Protein AF-A0A7C6U1F8-F1 (afdb_monomer)

Structure (mmCIF, N/CA/C/O backbone):
data_AF-A0A7C6U1F8-F1
#
_entry.id   AF-A0A7C6U1F8-F1
#
loop_
_atom_site.group_PDB
_atom_site.id
_atom_site.type_symbol
_atom_site.label_atom_id
_atom_site.label_alt_id
_atom_site.label_comp_id
_atom_site.label_asym_id
_atom_site.label_entity_id
_atom_site.label_seq_id
_atom_site.pdbx_PDB_ins_code
_atom_site.Cartn_x
_atom_site.Cartn_y
_atom_site.Cartn_z
_atom_site.occupancy
_atom_site.B_iso_or_equiv
_atom_site.auth_seq_id
_atom_site.auth_comp_id
_atom_site.auth_asym_id
_atom_site.auth_atom_id
_atom_site.pdbx_PDB_model_num
ATOM 1 N N . MET A 1 1 ? -2.950 -15.965 -16.389 1.00 82.56 1 MET A N 1
ATOM 2 C CA . MET A 1 1 ? -3.300 -14.706 -15.705 1.00 82.56 1 MET A CA 1
ATOM 3 C C . MET A 1 1 ? -2.022 -13.905 -15.512 1.00 82.56 1 MET A C 1
ATOM 5 O O . MET A 1 1 ? -1.051 -14.488 -15.038 1.00 82.56 1 MET A O 1
ATOM 9 N N . THR A 1 2 ? -1.992 -12.644 -15.944 1.00 93.44 2 THR A N 1
ATOM 10 C CA . THR A 1 2 ? -0.865 -11.715 -15.717 1.00 93.44 2 THR A CA 1
ATOM 11 C C . THR A 1 2 ? -0.881 -11.168 -14.281 1.00 93.44 2 THR A C 1
ATOM 13 O O . THR A 1 2 ? -1.869 -11.358 -13.563 1.00 93.44 2 THR A O 1
ATOM 16 N N . TRP A 1 3 ? 0.188 -10.500 -13.826 1.00 93.62 3 TRP A N 1
ATOM 17 C CA . TRP A 1 3 ? 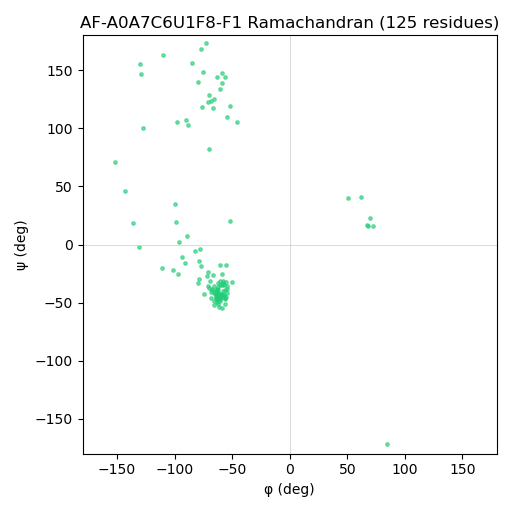0.184 -9.874 -12.495 1.00 93.62 3 TRP A CA 1
ATOM 18 C C . TRP A 1 3 ? -0.754 -8.670 -12.436 1.00 93.62 3 TRP A C 1
ATOM 20 O O . TRP A 1 3 ? -1.334 -8.416 -11.379 1.00 93.62 3 TRP A O 1
ATOM 30 N N . GLU A 1 4 ? -0.933 -7.952 -13.546 1.00 94.31 4 GLU A N 1
ATOM 31 C CA . GLU A 1 4 ? -1.958 -6.914 -13.669 1.00 94.31 4 GLU A CA 1
ATOM 32 C C . GLU A 1 4 ? -3.354 -7.497 -13.431 1.00 94.31 4 GLU A C 1
ATOM 34 O O . GLU A 1 4 ? -4.062 -7.067 -12.521 1.00 94.31 4 GLU A O 1
ATOM 39 N N . GLN A 1 5 ? -3.720 -8.543 -14.180 1.00 95.25 5 GLN A N 1
ATOM 40 C CA . GLN A 1 5 ? -5.013 -9.216 -14.030 1.00 95.25 5 GLN A CA 1
ATOM 41 C C . GLN A 1 5 ? -5.212 -9.745 -12.606 1.00 95.25 5 GLN A C 1
ATOM 43 O O . GLN A 1 5 ? -6.300 -9.623 -12.047 1.00 95.25 5 GLN A O 1
ATOM 48 N N . TYR A 1 6 ? -4.158 -10.291 -11.995 1.00 95.94 6 TYR A N 1
ATOM 49 C CA . TYR A 1 6 ? -4.212 -10.751 -10.611 1.00 95.94 6 TYR A CA 1
ATOM 50 C C . TYR A 1 6 ? -4.383 -9.592 -9.616 1.00 95.94 6 TYR A C 1
ATOM 52 O O . TYR A 1 6 ? -5.143 -9.714 -8.661 1.00 95.94 6 TYR A O 1
ATOM 60 N N . THR A 1 7 ? -3.742 -8.443 -9.851 1.00 96.25 7 THR A N 1
ATOM 61 C CA . THR A 1 7 ? -3.912 -7.230 -9.034 1.00 96.25 7 THR A CA 1
ATOM 62 C C . THR A 1 7 ? -5.355 -6.734 -9.087 1.00 96.25 7 THR A C 1
ATOM 64 O O . THR A 1 7 ? -5.941 -6.459 -8.041 1.00 96.25 7 THR A O 1
ATOM 67 N N . VAL A 1 8 ? -5.943 -6.668 -10.286 1.00 96.56 8 VAL A N 1
ATOM 68 C CA . VAL A 1 8 ? -7.354 -6.297 -10.472 1.00 96.56 8 VAL A CA 1
ATOM 69 C C . VAL A 1 8 ? -8.268 -7.291 -9.757 1.00 96.56 8 VAL A C 1
ATOM 71 O O . VAL A 1 8 ? -9.145 -6.878 -9.006 1.00 96.56 8 VAL A O 1
ATOM 74 N N . PHE A 1 9 ? -8.020 -8.595 -9.908 1.00 97.44 9 PHE A N 1
ATOM 75 C CA . PHE A 1 9 ? -8.774 -9.635 -9.207 1.00 97.44 9 PHE A CA 1
ATOM 76 C C . PHE A 1 9 ? -8.730 -9.471 -7.679 1.00 97.44 9 PHE A C 1
ATOM 78 O O . PHE A 1 9 ? -9.764 -9.594 -7.023 1.00 97.44 9 PHE A O 1
ATOM 85 N N . LEU A 1 10 ? -7.560 -9.168 -7.105 1.00 96.69 10 LEU A N 1
ATOM 86 C CA . LEU A 1 10 ? -7.420 -8.938 -5.665 1.00 96.69 10 LEU A CA 1
ATOM 87 C C . LEU A 1 10 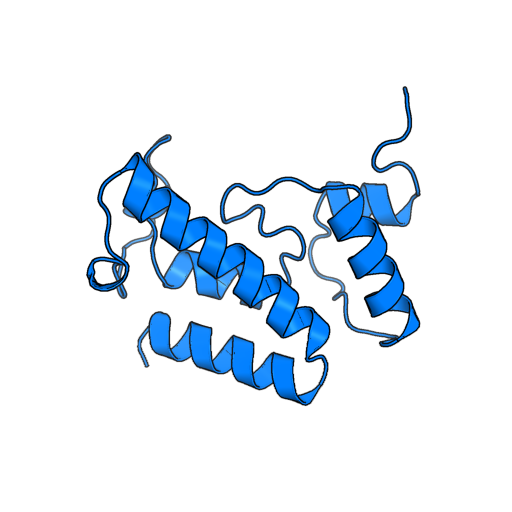? -8.219 -7.710 -5.206 1.00 96.69 10 LEU A C 1
ATOM 89 O O . LEU A 1 10 ? -8.919 -7.792 -4.200 1.00 96.69 10 LEU A O 1
ATOM 93 N N . LEU A 1 11 ? -8.147 -6.597 -5.943 1.00 97.31 11 LEU A N 1
ATOM 94 C CA . LEU A 1 11 ? -8.900 -5.380 -5.619 1.00 97.31 11 LEU A CA 1
ATOM 95 C C . LEU A 1 11 ? -10.411 -5.623 -5.687 1.00 97.31 11 LEU A C 1
ATOM 97 O O . LEU A 1 11 ? -11.111 -5.334 -4.721 1.00 97.31 11 LEU A O 1
ATOM 101 N N . GLU A 1 12 ? -10.909 -6.227 -6.766 1.00 97.44 12 GLU A N 1
ATOM 102 C CA . GLU A 1 12 ? -12.335 -6.550 -6.908 1.00 97.44 12 GLU A CA 1
ATOM 103 C C . GLU A 1 12 ? -12.810 -7.536 -5.829 1.00 97.44 12 GLU A C 1
ATOM 105 O O . GLU A 1 12 ? -13.897 -7.380 -5.277 1.00 97.44 12 GLU A O 1
ATOM 110 N N . SER A 1 13 ? -11.971 -8.504 -5.445 1.00 95.81 13 SER A N 1
ATOM 111 C CA . SER A 1 13 ? -12.283 -9.414 -4.336 1.00 95.81 13 SER A CA 1
ATOM 112 C C . SER A 1 13 ? -12.414 -8.666 -3.007 1.00 95.81 13 SER A C 1
ATOM 114 O O . SER A 1 13 ? -13.372 -8.899 -2.272 1.00 95.81 13 SER A O 1
ATOM 116 N N . ILE A 1 14 ? -11.498 -7.734 -2.710 1.00 94.56 14 ILE A N 1
ATOM 117 C CA . ILE A 1 14 ? -11.565 -6.883 -1.508 1.00 94.56 14 ILE A CA 1
ATOM 118 C C . ILE A 1 14 ? -12.806 -5.996 -1.542 1.00 94.56 14 ILE A C 1
ATOM 120 O O . ILE A 1 14 ? -13.487 -5.851 -0.527 1.00 94.56 14 ILE A O 1
ATOM 124 N N . ARG A 1 15 ? -13.139 -5.439 -2.708 1.00 96.06 15 ARG A N 1
ATOM 125 C CA . ARG A 1 15 ? -14.289 -4.552 -2.893 1.00 96.06 15 ARG A CA 1
ATOM 126 C C . ARG A 1 15 ? -15.603 -5.172 -2.428 1.00 96.06 15 ARG A C 1
ATOM 128 O O . ARG A 1 15 ? -16.444 -4.455 -1.894 1.00 96.06 15 ARG A O 1
ATOM 135 N N . ILE A 1 16 ? -15.771 -6.483 -2.619 1.00 94.62 16 ILE A N 1
ATOM 136 C CA . ILE A 1 16 ? -16.994 -7.213 -2.256 1.00 94.62 16 ILE A CA 1
ATOM 137 C C . ILE A 1 16 ? -17.244 -7.184 -0.742 1.00 94.62 16 ILE A C 1
ATOM 139 O O . ILE A 1 16 ? -18.394 -7.065 -0.325 1.00 94.62 16 ILE A O 1
ATOM 143 N N . TYR A 1 17 ? -16.196 -7.279 0.084 1.00 91.00 17 TYR A N 1
ATOM 144 C CA . TYR A 1 17 ? -16.345 -7.379 1.542 1.00 91.00 17 TYR A CA 1
ATOM 145 C C . TYR A 1 17 ? -15.873 -6.144 2.321 1.00 91.00 17 TYR A C 1
ATOM 147 O O . TYR A 1 17 ? -16.281 -5.968 3.466 1.00 91.00 17 TYR A O 1
ATOM 155 N N . ALA A 1 18 ? -15.022 -5.299 1.735 1.00 93.69 18 ALA A N 1
ATOM 156 C CA . ALA A 1 18 ? -14.450 -4.110 2.366 1.00 93.69 18 ALA A CA 1
ATOM 157 C C . ALA A 1 18 ? -14.118 -3.015 1.324 1.00 93.69 18 ALA A C 1
ATOM 159 O O . ALA A 1 18 ? -12.942 -2.741 1.055 1.00 93.69 18 ALA A O 1
ATOM 160 N N . PRO A 1 19 ? -15.126 -2.351 0.729 1.00 95.44 19 PRO A N 1
ATOM 161 C CA . PRO A 1 19 ? -14.918 -1.357 -0.327 1.00 95.44 19 PRO A CA 1
ATOM 162 C C . PRO A 1 19 ? -14.011 -0.186 0.083 1.00 95.44 19 PRO A C 1
ATOM 164 O O . PRO A 1 19 ? -13.250 0.317 -0.736 1.00 95.44 19 PRO A O 1
ATOM 167 N N . GLU A 1 20 ? -14.016 0.248 1.343 1.00 94.81 20 GLU A N 1
ATOM 168 C CA . GLU A 1 20 ? -13.155 1.348 1.800 1.00 94.81 20 GLU A CA 1
ATOM 169 C C . GLU A 1 20 ? -11.673 0.951 1.890 1.00 94.81 20 GLU A C 1
ATOM 171 O O . GLU A 1 20 ? -10.795 1.816 1.756 1.00 94.81 20 GLU A O 1
ATOM 176 N N . LEU A 1 21 ? -11.400 -0.344 2.106 1.00 94.50 21 LEU A N 1
ATOM 177 C CA . LEU A 1 21 ? -10.053 -0.913 2.072 1.00 94.50 21 LEU A CA 1
ATOM 178 C C . LEU A 1 21 ? -9.558 -1.042 0.631 1.00 94.50 21 LEU A C 1
ATOM 180 O O . LEU A 1 21 ? -8.419 -0.677 0.347 1.00 94.50 21 LEU A O 1
ATOM 184 N N . GLU A 1 22 ? -10.414 -1.490 -0.289 1.00 96.00 22 GLU A N 1
ATOM 185 C CA . GLU A 1 22 ? -10.090 -1.480 -1.719 1.00 96.00 22 GLU A CA 1
ATOM 186 C C . GLU A 1 22 ? -9.736 -0.060 -2.175 1.00 96.00 22 GLU A C 1
ATOM 188 O O . GLU A 1 22 ? -8.640 0.161 -2.688 1.00 96.00 22 GLU A O 1
ATOM 193 N N . GLN A 1 23 ? -10.583 0.928 -1.866 1.00 96.81 23 GLN A N 1
ATOM 194 C CA . GLN A 1 23 ? -10.343 2.329 -2.224 1.00 96.81 23 GLN A CA 1
ATOM 195 C C . GLN A 1 23 ? -9.037 2.876 -1.639 1.00 96.81 23 GLN A C 1
ATOM 197 O O . GLN A 1 23 ? -8.375 3.720 -2.248 1.00 96.81 23 GLN A O 1
ATOM 202 N N . HIS A 1 24 ? -8.665 2.429 -0.436 1.00 95.81 24 HIS A N 1
ATOM 203 C CA . HIS A 1 24 ? -7.387 2.774 0.185 1.00 95.81 24 HIS A CA 1
ATOM 204 C C . HIS A 1 24 ? -6.205 2.264 -0.640 1.00 95.81 24 HIS A C 1
ATOM 206 O O . HIS A 1 24 ? -5.312 3.040 -0.993 1.00 95.81 24 HIS A O 1
ATOM 212 N N . TYR A 1 25 ? -6.226 0.980 -0.997 1.00 96.50 25 TYR A N 1
ATOM 213 C CA . TYR A 1 25 ? -5.193 0.379 -1.831 1.00 96.50 25 TYR A CA 1
ATOM 214 C C . TYR A 1 25 ? -5.144 1.003 -3.220 1.00 96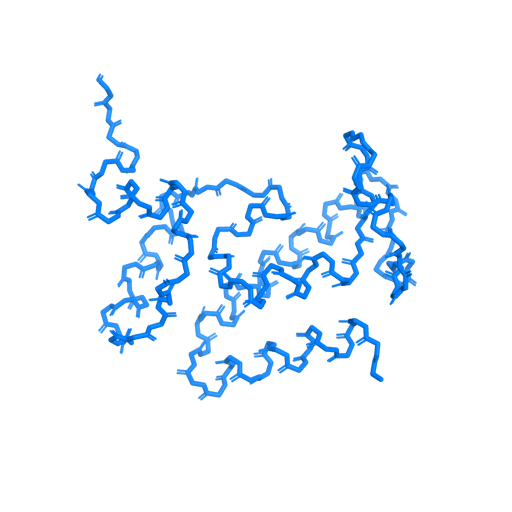.50 25 TYR A C 1
ATOM 216 O O . TYR A 1 25 ? -4.072 1.431 -3.648 1.00 96.50 25 TYR A O 1
ATOM 224 N N . TYR A 1 26 ? -6.290 1.149 -3.880 1.00 97.44 26 TYR A N 1
ATOM 225 C CA . TYR A 1 26 ? -6.394 1.798 -5.180 1.00 97.44 26 TYR A CA 1
ATOM 226 C C . TYR A 1 26 ? -5.823 3.224 -5.162 1.00 97.44 26 TYR A C 1
ATOM 228 O O . TYR A 1 26 ? -5.013 3.582 -6.019 1.00 97.44 26 TYR A O 1
ATOM 236 N N . GLY A 1 27 ? -6.160 4.028 -4.148 1.00 97.31 27 GLY A N 1
ATOM 237 C CA . GLY A 1 27 ? -5.645 5.392 -4.003 1.00 97.31 27 GLY A CA 1
ATOM 238 C C . GLY A 1 27 ? -4.118 5.457 -3.876 1.00 97.31 27 GLY A C 1
ATOM 239 O O . GLY A 1 27 ? -3.470 6.283 -4.533 1.00 97.31 27 GLY A O 1
ATOM 240 N N . LYS A 1 28 ? -3.518 4.557 -3.085 1.00 96.56 28 LYS A N 1
ATOM 241 C CA . LYS A 1 28 ? -2.054 4.459 -2.961 1.00 96.56 28 LYS A CA 1
ATOM 242 C C . LYS A 1 28 ? -1.404 3.945 -4.248 1.00 96.56 28 LYS A C 1
ATOM 244 O O . LYS A 1 28 ? -0.400 4.510 -4.673 1.00 96.56 28 LYS A O 1
ATOM 249 N N . ILE A 1 29 ? -1.994 2.957 -4.920 1.00 96.69 29 ILE A N 1
ATOM 250 C CA . ILE A 1 29 ? -1.498 2.431 -6.204 1.00 96.69 29 ILE A CA 1
ATOM 251 C C . ILE A 1 29 ? -1.511 3.518 -7.283 1.00 96.69 29 ILE A C 1
ATOM 253 O O . ILE A 1 29 ? -0.505 3.720 -7.961 1.00 96.69 29 ILE A O 1
ATOM 257 N N . LYS A 1 30 ? -2.600 4.287 -7.394 1.00 96.81 30 LYS A N 1
ATOM 258 C CA . LYS A 1 30 ? -2.697 5.419 -8.325 1.00 96.81 30 LYS A CA 1
ATOM 259 C C . LYS A 1 30 ? -1.630 6.478 -8.046 1.00 96.81 30 LYS A C 1
ATOM 261 O O . LYS A 1 30 ? -0.998 6.980 -8.972 1.00 96.81 30 LYS A O 1
ATOM 266 N N . THR A 1 31 ? -1.404 6.797 -6.772 1.00 96.06 31 THR A N 1
ATOM 267 C CA . THR A 1 31 ? -0.355 7.742 -6.355 1.00 96.06 31 THR A CA 1
ATOM 268 C C . THR A 1 31 ? 1.038 7.223 -6.715 1.00 96.06 31 THR A C 1
ATOM 270 O O . THR A 1 31 ? 1.858 7.974 -7.238 1.00 96.06 31 THR A O 1
ATOM 273 N N . PHE A 1 32 ? 1.292 5.932 -6.496 1.00 94.19 32 PHE A N 1
ATOM 274 C CA . PHE A 1 32 ? 2.539 5.268 -6.871 1.00 94.19 32 PHE A CA 1
ATOM 275 C C . PHE A 1 32 ? 2.785 5.324 -8.382 1.00 94.19 32 PHE A C 1
ATOM 277 O O . PHE A 1 32 ? 3.876 5.695 -8.810 1.00 94.19 32 PHE A O 1
ATOM 284 N N . MET A 1 33 ? 1.770 5.008 -9.190 1.00 94.12 33 MET A N 1
ATOM 285 C CA . MET A 1 33 ? 1.854 5.080 -10.651 1.00 94.12 33 MET A CA 1
ATOM 286 C C . MET A 1 33 ? 2.153 6.494 -11.138 1.00 94.12 33 MET A C 1
ATOM 288 O O . MET A 1 33 ? 3.101 6.694 -11.894 1.00 94.12 33 MET A O 1
ATOM 292 N N . LYS A 1 34 ? 1.405 7.478 -10.630 1.00 94.88 34 LYS A N 1
ATOM 293 C CA . LYS A 1 34 ? 1.604 8.889 -10.959 1.00 94.88 34 LYS A CA 1
ATOM 294 C C . LYS A 1 34 ? 3.023 9.360 -10.628 1.00 94.88 34 LYS A C 1
ATOM 296 O O . LYS A 1 34 ? 3.650 10.032 -11.437 1.00 94.88 34 LYS A O 1
ATOM 301 N N . TRP A 1 35 ? 3.554 8.983 -9.465 1.00 93.88 35 TRP A N 1
ATOM 302 C CA . TRP A 1 35 ? 4.917 9.351 -9.079 1.00 93.88 35 TRP A CA 1
ATOM 303 C C . TRP A 1 35 ? 5.966 8.789 -10.049 1.00 93.88 35 TRP A C 1
ATOM 305 O O . TRP A 1 35 ? 6.891 9.505 -10.427 1.00 93.88 35 TRP A O 1
ATOM 315 N N . TRP A 1 36 ? 5.826 7.533 -10.483 1.00 91.31 36 TRP A N 1
ATOM 316 C CA . TRP A 1 36 ? 6.756 6.910 -11.435 1.00 91.31 36 TRP A CA 1
ATOM 317 C C . TRP A 1 36 ? 6.691 7.533 -12.825 1.00 91.31 36 TRP A C 1
ATOM 319 O O . TRP A 1 36 ? 7.732 7.747 -13.453 1.00 91.31 36 TRP A O 1
ATOM 329 N N . GLU A 1 37 ? 5.491 7.873 -13.279 1.00 92.62 37 GLU A N 1
ATOM 330 C CA . GLU A 1 37 ? 5.292 8.611 -14.519 1.00 92.62 37 GLU A CA 1
ATOM 331 C C . GLU A 1 37 ? 5.958 9.994 -14.443 1.00 92.62 37 GLU A C 1
ATOM 333 O O . GLU A 1 37 ? 6.822 10.307 -15.258 1.00 92.62 37 GLU A O 1
ATOM 338 N N . GLU A 1 38 ? 5.652 10.787 -13.414 1.00 93.31 38 GLU A N 1
ATOM 339 C CA . GLU A 1 38 ? 6.135 12.169 -13.289 1.00 93.31 38 GLU A CA 1
ATOM 340 C C . GLU A 1 38 ? 7.634 12.277 -12.978 1.00 93.31 38 GLU A C 1
ATOM 342 O O . GLU A 1 38 ? 8.289 13.224 -13.412 1.00 93.31 38 GLU A O 1
ATOM 347 N N . LYS A 1 39 ? 8.192 11.355 -12.184 1.00 91.38 39 LYS A N 1
ATOM 348 C CA . LYS A 1 39 ? 9.586 11.445 -11.711 1.00 91.38 39 LYS A CA 1
ATOM 349 C C . LYS A 1 39 ? 10.574 10.640 -12.535 1.00 91.38 39 LYS A C 1
ATOM 351 O O . LYS A 1 39 ? 11.762 10.955 -12.515 1.00 91.38 39 LYS A O 1
ATOM 356 N N . LYS A 1 40 ? 10.117 9.582 -13.204 1.00 88.00 40 LYS A N 1
ATOM 357 C CA . LYS A 1 40 ? 10.988 8.629 -13.906 1.00 88.00 40 LYS A CA 1
ATOM 358 C C . LYS A 1 40 ? 10.533 8.354 -15.342 1.00 88.00 40 LYS A C 1
ATOM 360 O O . LYS A 1 40 ? 11.215 7.610 -16.038 1.00 88.00 40 LYS A O 1
ATOM 365 N N . GLY A 1 41 ? 9.417 8.937 -15.796 1.00 88.38 41 GLY A N 1
ATOM 366 C CA . GLY A 1 41 ? 8.898 8.748 -17.153 1.00 88.38 41 GLY A CA 1
ATOM 367 C C . GLY A 1 41 ? 8.404 7.326 -17.433 1.00 88.38 41 GLY A C 1
ATOM 368 O O . GLY A 1 41 ? 8.274 6.936 -18.594 1.00 88.38 41 GLY A O 1
ATOM 369 N N . VAL A 1 42 ? 8.163 6.520 -16.393 1.00 88.19 42 VAL A N 1
ATOM 370 C CA . VAL A 1 42 ? 7.746 5.122 -16.554 1.00 88.19 42 VAL A CA 1
ATOM 371 C C . VAL A 1 42 ? 6.226 5.057 -16.601 1.00 88.19 42 VAL A C 1
ATOM 373 O O . VAL A 1 42 ? 5.554 5.215 -15.586 1.00 88.19 42 VAL A O 1
ATOM 376 N N . LEU A 1 43 ? 5.686 4.803 -17.791 1.00 88.44 43 LEU A N 1
ATOM 377 C CA . LEU A 1 43 ? 4.250 4.636 -18.005 1.00 88.44 43 LEU A CA 1
ATOM 378 C C . LEU A 1 43 ? 3.766 3.274 -17.493 1.00 88.44 43 LEU A C 1
ATOM 380 O O . LEU A 1 43 ? 4.479 2.280 -17.608 1.00 88.44 43 LEU A O 1
ATOM 384 N N . VAL A 1 44 ? 2.515 3.210 -17.028 1.00 86.50 44 VAL A N 1
ATOM 385 C CA . VAL A 1 44 ? 1.886 1.975 -16.512 1.00 86.50 44 VAL A CA 1
ATOM 386 C C . VAL A 1 44 ? 1.951 0.822 -17.519 1.00 86.50 44 VAL A C 1
ATOM 388 O O . VAL A 1 44 ? 2.254 -0.304 -17.144 1.00 86.50 44 VAL A O 1
ATOM 391 N N . LYS A 1 45 ? 1.778 1.104 -18.817 1.00 86.88 45 LYS A N 1
ATOM 392 C CA . LYS A 1 45 ? 1.893 0.103 -19.897 1.00 86.88 45 LYS A CA 1
ATOM 393 C C . LYS A 1 45 ? 3.277 -0.557 -20.004 1.00 86.88 45 LYS A C 1
ATOM 395 O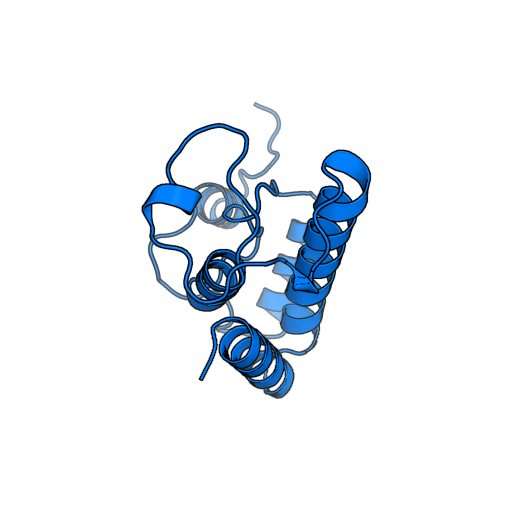 O . LYS A 1 45 ? 3.415 -1.582 -20.656 1.00 86.88 45 LYS A O 1
ATOM 400 N N . ASN A 1 46 ? 4.298 0.056 -19.404 1.00 84.88 46 ASN A N 1
ATOM 401 C CA . ASN A 1 46 ? 5.667 -0.451 -19.384 1.00 84.88 46 ASN A CA 1
ATOM 402 C C . ASN A 1 46 ? 5.968 -1.236 -18.093 1.00 84.88 46 ASN A C 1
ATOM 404 O O . ASN A 1 46 ? 7.107 -1.656 -17.891 1.00 84.88 46 ASN A O 1
ATOM 408 N N . TYR A 1 47 ? 4.991 -1.408 -17.196 1.00 85.38 47 TYR A N 1
ATOM 409 C CA . TYR A 1 47 ? 5.181 -2.167 -15.963 1.00 85.38 47 TYR A CA 1
ATOM 410 C C . TYR A 1 47 ? 5.295 -3.645 -16.311 1.00 85.38 47 TYR A C 1
ATOM 412 O O . TYR A 1 47 ? 4.412 -4.233 -16.928 1.00 85.38 47 TYR A O 1
ATOM 420 N N . ASN A 1 48 ? 6.404 -4.258 -15.915 1.00 81.25 48 ASN A N 1
ATOM 421 C CA . ASN A 1 48 ? 6.714 -5.614 -16.336 1.00 81.25 48 ASN A CA 1
ATOM 422 C C . ASN A 1 48 ? 5.869 -6.655 -15.565 1.00 81.25 48 ASN A C 1
ATOM 424 O O . ASN A 1 48 ? 5.987 -6.792 -14.343 1.00 81.25 48 ASN A O 1
ATOM 428 N N . ASP A 1 49 ? 5.052 -7.408 -16.305 1.00 78.62 49 ASP A N 1
ATOM 429 C CA . ASP A 1 49 ? 4.194 -8.513 -15.843 1.00 78.62 49 ASP A CA 1
ATOM 430 C C . ASP A 1 49 ? 4.928 -9.838 -15.595 1.00 78.62 49 ASP A C 1
ATOM 432 O O . ASP A 1 49 ? 4.331 -10.810 -15.147 1.00 78.62 49 ASP A O 1
ATOM 436 N N . TYR A 1 50 ? 6.220 -9.923 -15.884 1.00 70.19 50 TYR A N 1
ATOM 437 C CA . TYR A 1 50 ? 7.027 -11.127 -15.669 1.00 70.19 50 TYR A CA 1
ATOM 438 C C . TYR A 1 50 ? 8.383 -10.804 -15.048 1.00 70.19 50 TYR A C 1
ATOM 440 O O . TYR A 1 50 ? 9.296 -11.626 -15.099 1.00 70.19 50 TYR A O 1
ATOM 448 N N . ALA A 1 51 ? 8.524 -9.615 -14.449 1.00 64.50 51 ALA A N 1
ATOM 449 C CA . ALA A 1 51 ? 9.778 -9.175 -13.864 1.00 64.50 51 ALA A CA 1
ATOM 450 C C 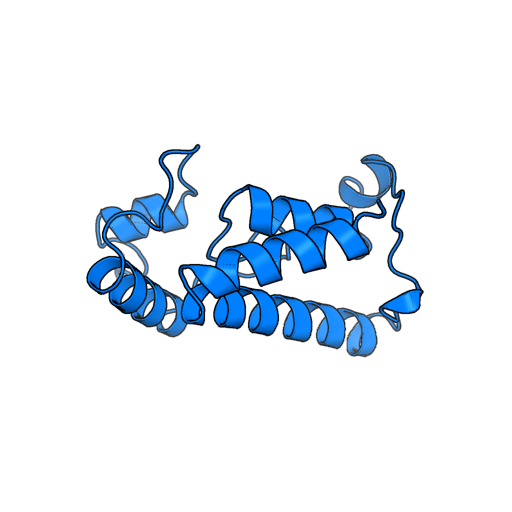. ALA A 1 51 ? 10.336 -10.236 -12.906 1.00 64.50 51 ALA A C 1
ATOM 452 O O . ALA A 1 51 ? 9.723 -10.613 -11.896 1.00 64.50 51 ALA A O 1
ATOM 453 N N . GLU A 1 52 ? 11.528 -10.724 -13.240 1.00 60.59 52 GLU A N 1
ATOM 454 C CA . GLU A 1 52 ? 12.302 -11.568 -12.348 1.00 60.59 52 GLU A CA 1
ATOM 455 C C . GLU A 1 52 ? 12.589 -10.814 -11.045 1.00 60.59 52 GLU A C 1
ATOM 457 O O . GLU A 1 52 ? 12.803 -9.600 -11.047 1.00 60.59 52 GLU A O 1
ATOM 462 N N . SER A 1 53 ? 12.664 -11.548 -9.929 1.00 58.50 53 SER A N 1
ATOM 463 C CA . SER A 1 53 ? 12.879 -10.973 -8.589 1.00 58.50 53 SER A CA 1
ATOM 464 C C . SER A 1 53 ? 14.063 -10.000 -8.551 1.00 58.50 53 SER A C 1
ATOM 466 O O . SER A 1 53 ? 14.015 -9.009 -7.826 1.00 58.50 53 SER A O 1
ATOM 468 N N . LYS A 1 54 ? 15.098 -10.245 -9.368 1.00 58.81 54 LYS A N 1
ATOM 469 C CA . LYS A 1 54 ? 16.315 -9.428 -9.470 1.00 58.81 54 LYS A CA 1
ATOM 470 C C . LYS A 1 54 ? 16.050 -7.957 -9.827 1.00 58.81 54 LYS A C 1
ATOM 472 O O . LYS A 1 54 ? 16.708 -7.085 -9.268 1.00 58.81 54 LYS A O 1
ATOM 477 N N . PHE A 1 55 ? 15.045 -7.666 -10.659 1.00 55.81 55 PHE A N 1
ATOM 478 C CA . PHE A 1 55 ? 14.658 -6.288 -11.007 1.00 55.81 55 PHE A CA 1
ATOM 479 C C . PHE A 1 55 ? 13.996 -5.549 -9.833 1.00 55.81 55 PHE A C 1
ATOM 481 O O . PHE A 1 55 ? 14.038 -4.323 -9.759 1.00 55.81 55 PHE A O 1
ATOM 488 N N . GLU A 1 56 ? 13.428 -6.296 -8.883 1.00 57.78 56 GLU A N 1
ATOM 489 C CA . GLU A 1 56 ? 12.818 -5.769 -7.659 1.00 57.78 56 GLU A CA 1
ATOM 490 C C . GLU A 1 56 ? 13.820 -5.676 -6.493 1.00 57.78 56 GLU A C 1
ATOM 492 O O . GLU A 1 56 ? 13.542 -4.998 -5.503 1.00 57.78 56 GLU A O 1
ATOM 497 N N . THR A 1 57 ? 14.978 -6.350 -6.581 1.00 53.59 57 THR A N 1
ATOM 498 C CA . THR A 1 57 ? 15.971 -6.421 -5.487 1.00 53.59 57 THR A CA 1
ATOM 499 C C . THR A 1 57 ? 17.169 -5.486 -5.672 1.00 53.59 57 THR A C 1
ATOM 501 O O . THR A 1 57 ? 17.815 -5.140 -4.685 1.00 53.59 57 THR A O 1
ATOM 504 N N . ALA A 1 58 ? 17.470 -5.049 -6.898 1.00 46.50 58 ALA A N 1
ATOM 505 C CA . ALA A 1 58 ? 18.647 -4.231 -7.176 1.00 46.50 58 ALA A CA 1
ATOM 506 C C . ALA A 1 58 ? 18.370 -2.719 -7.019 1.00 46.50 58 ALA A C 1
ATOM 508 O O . ALA A 1 58 ? 17.805 -2.077 -7.900 1.00 46.50 58 ALA A O 1
ATOM 509 N N . GLY A 1 59 ? 18.826 -2.141 -5.902 1.00 53.59 59 GLY A N 1
ATOM 510 C CA . GLY A 1 59 ? 19.086 -0.700 -5.772 1.00 53.59 59 GLY A CA 1
ATOM 511 C C . GLY A 1 59 ? 17.899 0.218 -5.414 1.00 53.59 59 GLY A C 1
ATOM 512 O O . GLY A 1 59 ? 16.826 -0.258 -5.031 1.00 53.59 59 GLY A O 1
ATOM 513 N N . PRO A 1 60 ? 18.114 1.551 -5.461 1.00 47.28 60 PRO A N 1
ATOM 514 C CA . PRO A 1 60 ? 17.107 2.587 -5.191 1.00 47.28 60 PRO A CA 1
ATOM 515 C C . PRO A 1 60 ? 16.135 2.846 -6.362 1.00 47.28 60 PRO A C 1
ATOM 517 O O . PRO A 1 60 ? 15.068 3.413 -6.143 1.00 47.28 60 PRO A O 1
ATOM 520 N N . ASP A 1 61 ? 16.442 2.367 -7.573 1.00 54.47 61 ASP A N 1
ATOM 521 C CA . ASP A 1 61 ? 15.628 2.520 -8.794 1.00 54.47 61 ASP A CA 1
ATOM 522 C C . ASP A 1 61 ? 14.785 1.273 -9.125 1.00 54.47 61 ASP A C 1
ATOM 524 O O . ASP A 1 61 ? 14.589 0.931 -10.291 1.00 54.47 61 ASP A O 1
ATOM 528 N N . ARG A 1 62 ? 14.284 0.565 -8.101 1.00 72.62 62 ARG A N 1
ATOM 529 C CA . ARG A 1 62 ? 13.469 -0.654 -8.281 1.00 72.62 62 ARG A CA 1
ATOM 530 C C . ARG A 1 62 ? 12.289 -0.351 -9.187 1.00 72.62 62 ARG A C 1
ATOM 532 O O . ARG A 1 62 ? 11.361 0.338 -8.755 1.00 72.62 62 ARG A O 1
ATOM 539 N N . GLN A 1 63 ? 12.322 -0.887 -10.403 1.00 75.19 63 GLN A N 1
ATOM 540 C CA . GLN A 1 63 ? 11.289 -0.616 -11.389 1.00 75.19 63 GLN A CA 1
ATOM 541 C C . GLN A 1 63 ? 9.905 -0.975 -10.830 1.00 75.19 63 GLN A C 1
ATOM 543 O O . GLN A 1 63 ? 9.766 -1.933 -10.056 1.00 75.19 63 GLN A O 1
ATOM 548 N N . PRO A 1 64 ? 8.870 -0.204 -11.184 1.00 86.44 64 PRO A N 1
ATOM 549 C CA . PRO A 1 64 ? 7.515 -0.549 -10.816 1.00 86.44 64 PRO A CA 1
ATOM 550 C C . PRO A 1 64 ? 7.077 -1.785 -11.614 1.00 86.44 64 PRO A C 1
ATOM 552 O O . PRO A 1 64 ? 7.203 -1.843 -12.836 1.00 86.44 64 PRO A O 1
ATOM 555 N N . THR A 1 65 ? 6.574 -2.796 -10.908 1.00 89.62 65 THR A N 1
ATOM 556 C CA . THR A 1 65 ? 6.069 -4.041 -11.498 1.00 89.62 65 THR A CA 1
ATOM 557 C C . THR A 1 65 ? 4.683 -4.326 -10.941 1.00 89.62 65 THR A C 1
ATOM 559 O O . THR A 1 65 ? 4.395 -4.050 -9.769 1.00 89.62 65 THR A O 1
ATOM 562 N N . TRP A 1 66 ? 3.823 -4.932 -11.757 1.00 92.50 66 TRP A N 1
ATOM 563 C CA . TRP A 1 66 ? 2.516 -5.396 -11.292 1.00 92.50 66 TRP A CA 1
ATOM 564 C C . TRP A 1 66 ? 2.641 -6.459 -10.202 1.00 92.50 66 TRP A C 1
ATOM 566 O O . TRP A 1 66 ? 1.867 -6.469 -9.249 1.00 92.50 66 TRP A O 1
ATOM 576 N N . ARG A 1 67 ? 3.681 -7.297 -10.271 1.00 90.69 67 ARG A N 1
ATOM 577 C CA . ARG A 1 67 ? 4.000 -8.284 -9.235 1.00 90.69 67 ARG A CA 1
ATOM 578 C C . ARG A 1 67 ? 4.184 -7.645 -7.861 1.00 90.69 67 ARG A C 1
ATOM 580 O O . ARG A 1 67 ? 3.632 -8.136 -6.876 1.00 90.69 67 ARG A O 1
ATOM 587 N N . ARG A 1 68 ? 4.954 -6.558 -7.780 1.00 89.19 68 ARG A N 1
ATOM 588 C CA . ARG A 1 68 ? 5.222 -5.843 -6.526 1.00 89.19 68 ARG A CA 1
ATOM 589 C C . ARG A 1 68 ? 3.938 -5.267 -5.928 1.00 89.19 68 ARG A C 1
ATOM 591 O O . ARG A 1 68 ? 3.757 -5.347 -4.714 1.00 89.19 68 ARG A O 1
ATOM 598 N N . ILE A 1 69 ? 3.051 -4.743 -6.775 1.00 93.50 69 ILE A N 1
ATOM 599 C CA . ILE A 1 69 ? 1.733 -4.232 -6.375 1.00 93.50 69 ILE A CA 1
ATOM 600 C C . ILE A 1 69 ? 0.849 -5.378 -5.864 1.00 93.50 69 ILE A C 1
ATOM 602 O O . ILE A 1 69 ? 0.376 -5.318 -4.729 1.00 93.50 69 ILE A O 1
ATOM 606 N N . ALA A 1 70 ? 0.706 -6.459 -6.634 1.00 94.06 70 ALA A N 1
ATOM 607 C CA . ALA A 1 70 ? -0.083 -7.629 -6.248 1.00 94.06 70 ALA A CA 1
ATOM 608 C C . ALA A 1 70 ? 0.367 -8.212 -4.901 1.00 94.06 70 ALA A C 1
ATOM 610 O O . ALA A 1 70 ? -0.450 -8.490 -4.029 1.00 94.06 70 ALA A O 1
ATOM 611 N N . ARG A 1 71 ? 1.684 -8.358 -4.696 1.00 90.56 71 ARG A N 1
ATOM 612 C CA . ARG A 1 71 ? 2.254 -8.880 -3.444 1.00 90.56 71 ARG A CA 1
ATOM 613 C C . ARG A 1 71 ? 2.042 -7.949 -2.254 1.00 90.56 71 ARG A C 1
ATOM 615 O O . ARG A 1 71 ? 2.042 -8.433 -1.125 1.00 90.56 71 ARG A O 1
ATOM 622 N N . ALA A 1 72 ? 1.897 -6.643 -2.471 1.00 91.94 72 ALA A N 1
ATOM 623 C CA . ALA A 1 72 ? 1.535 -5.724 -1.398 1.00 91.94 72 ALA A CA 1
ATOM 624 C C . ALA A 1 72 ? 0.101 -5.977 -0.922 1.00 91.94 72 ALA A C 1
ATOM 626 O O . ALA A 1 72 ? -0.121 -6.145 0.276 1.00 91.94 72 ALA A O 1
ATOM 627 N N . ILE A 1 73 ? -0.832 -6.130 -1.862 1.00 93.94 73 ILE A N 1
ATOM 628 C CA . ILE A 1 73 ? -2.233 -6.435 -1.555 1.00 93.94 73 ILE A CA 1
ATOM 629 C C . ILE A 1 73 ? -2.366 -7.829 -0.922 1.00 93.94 73 ILE A C 1
ATOM 631 O O . ILE A 1 73 ? -2.958 -7.963 0.140 1.00 93.94 73 ILE A O 1
ATOM 635 N N . GLU A 1 74 ? -1.747 -8.859 -1.508 1.00 91.12 74 GLU A N 1
ATOM 636 C CA . GLU A 1 74 ? -1.795 -10.250 -1.015 1.00 91.12 74 GLU A CA 1
ATOM 637 C C . GLU A 1 74 ? -1.285 -10.393 0.430 1.00 91.12 74 GLU A C 1
ATOM 639 O O . GLU A 1 74 ? -1.724 -11.263 1.178 1.00 91.12 74 GLU A O 1
ATOM 644 N N . LYS A 1 75 ? -0.335 -9.543 0.836 1.00 88.19 75 LYS A N 1
ATOM 645 C CA . LYS A 1 75 ? 0.218 -9.532 2.196 1.00 88.19 75 LYS A CA 1
ATOM 646 C C . LYS A 1 75 ? -0.549 -8.631 3.159 1.00 88.19 75 LYS A C 1
ATOM 648 O O . LYS A 1 75 ? -0.071 -8.449 4.274 1.00 88.19 75 LYS A O 1
ATOM 653 N N . ASN A 1 76 ? -1.692 -8.081 2.746 1.00 88.69 76 ASN A N 1
ATOM 654 C CA . ASN A 1 76 ? -2.454 -7.095 3.506 1.00 88.69 76 ASN A CA 1
ATOM 655 C C . ASN A 1 76 ? -1.567 -5.931 3.991 1.00 88.69 76 ASN A C 1
ATOM 657 O O . ASN A 1 76 ? -1.702 -5.462 5.120 1.00 88.69 76 ASN A O 1
ATOM 661 N N . ASP A 1 77 ? -0.631 -5.466 3.149 1.00 90.56 77 ASP A N 1
ATOM 662 C CA . ASP A 1 77 ? 0.260 -4.338 3.455 1.00 90.56 77 ASP A CA 1
ATOM 663 C C . ASP A 1 77 ? -0.553 -3.037 3.470 1.00 90.56 77 ASP A C 1
ATOM 665 O O . ASP A 1 77 ? -0.626 -2.316 2.475 1.00 90.56 77 ASP A O 1
ATOM 669 N N . PHE A 1 78 ? -1.210 -2.759 4.601 1.00 91.88 78 PHE A N 1
ATOM 670 C CA . PHE A 1 78 ? -2.113 -1.621 4.764 1.00 91.88 78 PHE A CA 1
ATOM 671 C C . PHE A 1 78 ? -1.440 -0.289 4.414 1.00 91.88 78 PHE A C 1
ATOM 673 O O . PHE A 1 78 ? -2.016 0.554 3.727 1.00 91.88 78 PHE A O 1
ATOM 680 N N . TRP A 1 79 ? -0.194 -0.098 4.836 1.00 91.38 79 TRP A N 1
ATOM 681 C CA . TRP A 1 79 ? 0.532 1.143 4.581 1.00 91.38 79 TRP A CA 1
ATOM 682 C C . TRP A 1 79 ? 1.056 1.241 3.145 1.00 91.38 79 TRP A C 1
ATOM 684 O O . TRP A 1 79 ? 1.329 2.355 2.698 1.00 91.38 79 TRP A O 1
ATOM 694 N N . MET A 1 80 ? 1.152 0.114 2.428 1.00 92.50 80 MET A N 1
ATOM 695 C CA . MET A 1 80 ? 1.838 -0.060 1.143 1.00 92.50 80 MET A CA 1
ATOM 696 C C . MET A 1 80 ? 3.347 0.217 1.234 1.00 92.50 80 MET A C 1
ATOM 698 O O . MET A 1 80 ? 3.945 0.802 0.326 1.00 92.50 80 MET A O 1
ATOM 702 N N . LYS A 1 81 ? 4.009 -0.229 2.310 1.00 88.50 81 LYS A N 1
ATOM 703 C CA . LYS A 1 81 ? 5.467 -0.056 2.477 1.00 88.50 81 LYS A CA 1
ATOM 704 C C . LYS A 1 81 ? 6.269 -0.731 1.381 1.00 88.50 81 LYS A C 1
ATOM 706 O O . LYS A 1 81 ? 7.318 -0.231 0.972 1.00 88.50 81 LYS A O 1
ATOM 711 N N . ARG A 1 82 ? 5.762 -1.842 0.841 1.00 86.62 82 ARG A N 1
ATOM 712 C CA . ARG A 1 82 ? 6.345 -2.489 -0.339 1.00 86.62 82 ARG A CA 1
ATOM 713 C C . ARG A 1 82 ? 6.385 -1.560 -1.540 1.00 86.62 82 ARG A C 1
ATOM 715 O O . ARG A 1 82 ? 7.265 -1.750 -2.367 1.00 86.62 82 ARG A O 1
ATOM 722 N N . LEU A 1 83 ? 5.521 -0.551 -1.629 1.00 90.12 83 LEU A N 1
ATOM 723 C CA . LEU A 1 83 ? 5.512 0.492 -2.663 1.00 90.12 83 LEU A CA 1
ATOM 724 C C . LEU A 1 83 ? 6.176 1.803 -2.200 1.00 90.12 83 LEU A C 1
ATOM 726 O O . LEU A 1 83 ? 5.980 2.841 -2.824 1.00 90.12 83 LEU A O 1
ATOM 730 N N . SER A 1 84 ? 7.001 1.744 -1.150 1.00 88.50 84 SER A N 1
ATOM 731 C CA . SER A 1 84 ? 7.755 2.876 -0.594 1.00 88.50 84 SER A CA 1
ATOM 732 C C . SER A 1 84 ? 6.908 3.947 0.112 1.00 88.50 84 SER A C 1
ATOM 734 O O . SER A 1 84 ? 7.358 5.080 0.258 1.00 88.50 84 SER A O 1
ATOM 736 N N . PHE A 1 85 ? 5.707 3.605 0.584 1.00 91.00 85 PHE A N 1
ATOM 737 C CA . PHE A 1 85 ? 4.928 4.482 1.464 1.00 91.00 85 PHE A CA 1
ATOM 738 C C . PHE A 1 85 ? 5.333 4.317 2.935 1.00 91.00 85 PHE A C 1
ATOM 740 O O . PHE A 1 85 ? 5.815 3.264 3.349 1.00 91.00 85 PHE A O 1
ATOM 747 N N . SER A 1 86 ? 5.087 5.352 3.735 1.00 89.56 86 SER A N 1
ATOM 748 C CA . SER A 1 86 ? 5.162 5.321 5.198 1.00 89.56 86 SER A CA 1
ATOM 749 C C . SER A 1 86 ? 3.764 5.426 5.813 1.00 89.56 86 SER A C 1
ATOM 751 O O . SER A 1 86 ? 2.804 5.821 5.143 1.00 89.56 86 SER A O 1
ATOM 753 N N . ALA A 1 87 ? 3.643 5.073 7.095 1.00 90.44 87 ALA A N 1
ATOM 754 C CA . ALA A 1 87 ? 2.424 5.334 7.848 1.00 90.44 87 ALA A CA 1
ATOM 755 C C . ALA A 1 87 ? 2.182 6.849 7.964 1.00 90.44 87 ALA A C 1
ATOM 757 O O . ALA A 1 87 ? 3.120 7.633 8.129 1.00 90.44 87 ALA A O 1
ATOM 758 N N . THR A 1 88 ? 0.914 7.262 7.926 1.00 91.88 88 THR A N 1
ATOM 759 C CA . THR A 1 88 ? 0.496 8.654 8.149 1.00 91.88 88 THR A CA 1
ATOM 760 C C . THR A 1 88 ? -0.632 8.711 9.177 1.00 91.88 88 THR A C 1
ATOM 762 O O . THR A 1 88 ? -1.384 7.748 9.323 1.00 91.88 88 THR A O 1
ATOM 765 N N . LYS A 1 89 ? -0.796 9.848 9.871 1.00 90.00 89 LYS A N 1
ATOM 766 C CA . LYS A 1 89 ? -1.888 10.033 10.849 1.00 90.00 89 LYS A CA 1
ATOM 767 C C . LYS A 1 89 ? -3.274 9.804 10.225 1.00 90.00 89 LYS A C 1
ATOM 769 O O . LYS A 1 89 ? -4.125 9.169 10.833 1.00 90.00 89 LYS A O 1
ATOM 774 N N . ARG A 1 90 ? -3.469 10.252 8.979 1.00 91.25 90 ARG A N 1
ATOM 775 C CA . ARG A 1 90 ? -4.713 10.041 8.222 1.00 91.25 90 ARG A CA 1
ATOM 776 C C . ARG A 1 90 ? -4.956 8.566 7.899 1.00 91.25 90 ARG A C 1
ATOM 778 O O . ARG A 1 90 ? -6.084 8.096 7.997 1.00 91.25 90 ARG A O 1
ATOM 785 N N . ASP A 1 91 ? -3.909 7.836 7.514 1.00 91.31 91 ASP A N 1
ATOM 786 C CA . ASP A 1 91 ? -4.032 6.401 7.253 1.00 91.31 91 ASP A CA 1
ATOM 787 C C . ASP A 1 91 ? -4.371 5.636 8.548 1.00 91.31 91 ASP A C 1
ATOM 789 O O . ASP A 1 91 ? -5.154 4.692 8.500 1.00 91.31 91 ASP A O 1
ATOM 793 N N . VAL A 1 92 ? -3.841 6.057 9.707 1.00 91.62 92 VAL A N 1
ATOM 794 C CA . VAL A 1 92 ? -4.185 5.481 11.023 1.00 91.62 92 VAL A CA 1
ATOM 795 C C . VAL A 1 92 ? -5.653 5.693 11.370 1.00 91.62 92 VAL A C 1
ATOM 797 O O . VAL A 1 92 ? -6.322 4.754 11.791 1.00 91.62 92 VAL A O 1
ATOM 800 N N . GLU A 1 93 ? -6.173 6.902 11.169 1.00 92.00 93 GLU A N 1
ATOM 801 C CA . GLU A 1 93 ? -7.594 7.182 11.384 1.00 92.00 93 GLU A CA 1
ATOM 802 C C . GLU A 1 93 ? -8.471 6.270 10.514 1.00 92.00 93 GLU A C 1
ATOM 804 O O . GLU A 1 93 ? -9.404 5.634 11.007 1.00 92.00 93 GLU A O 1
ATOM 809 N N . LYS A 1 94 ? -8.108 6.119 9.235 1.00 91.88 94 LYS A N 1
ATOM 810 C CA . LYS A 1 94 ? -8.804 5.217 8.313 1.00 91.88 94 LYS A CA 1
ATOM 811 C C . LYS A 1 94 ? -8.702 3.750 8.746 1.00 91.88 94 LYS A C 1
ATOM 813 O O . LYS A 1 94 ? -9.681 3.015 8.637 1.00 91.88 94 LYS A O 1
ATOM 818 N N . LEU A 1 95 ? -7.548 3.321 9.260 1.00 91.19 95 LEU A N 1
ATOM 819 C CA . LEU A 1 95 ? -7.351 1.973 9.797 1.00 91.19 95 LEU A CA 1
ATOM 820 C C . LEU A 1 95 ? -8.261 1.700 10.998 1.00 91.19 95 LEU A C 1
ATOM 822 O O . LEU A 1 95 ? -8.871 0.635 11.069 1.00 91.19 95 LEU A O 1
ATOM 826 N N . ASN A 1 96 ? -8.392 2.666 11.910 1.00 90.25 96 ASN A N 1
ATOM 827 C CA . ASN A 1 96 ? -9.276 2.559 13.071 1.00 90.25 96 ASN A CA 1
ATOM 828 C C . ASN A 1 96 ? -10.743 2.418 12.641 1.00 90.25 96 ASN A C 1
ATOM 830 O O . ASN A 1 96 ? -11.413 1.483 13.076 1.00 90.25 96 ASN A O 1
ATOM 834 N N . GLN A 1 97 ? -11.206 3.257 11.708 1.00 92.06 97 GLN A N 1
ATOM 835 C CA . GLN A 1 97 ? -12.565 3.174 11.151 1.00 92.06 97 GLN A CA 1
ATOM 836 C C . GLN A 1 97 ? -12.839 1.809 10.496 1.00 92.06 97 GLN A C 1
ATOM 838 O O . GLN A 1 97 ? -13.899 1.211 10.684 1.00 92.06 97 GLN A O 1
ATOM 843 N N . LEU A 1 98 ? -11.867 1.282 9.743 1.00 91.25 98 LEU A N 1
ATOM 844 C CA . LEU A 1 98 ? -11.960 -0.045 9.132 1.00 91.25 98 LEU A CA 1
ATOM 845 C C . LEU A 1 98 ? -12.008 -1.162 10.182 1.00 91.25 98 LEU A C 1
ATOM 847 O O . LEU A 1 98 ? -12.795 -2.093 10.031 1.00 91.25 98 LEU A O 1
ATOM 851 N N . LYS A 1 99 ? -11.204 -1.074 11.247 1.00 88.31 99 LYS A N 1
ATOM 852 C CA . LYS A 1 99 ? -11.187 -2.054 12.344 1.00 88.31 99 LYS A CA 1
ATOM 853 C C . LYS A 1 99 ? -12.524 -2.098 13.085 1.00 88.31 99 LYS A C 1
ATOM 855 O O . LYS A 1 99 ? -13.013 -3.180 13.401 1.00 88.31 99 LYS A O 1
ATOM 860 N N . GLU A 1 100 ? -13.111 -0.934 13.350 1.00 89.81 100 GLU A N 1
ATOM 861 C CA . GLU A 1 100 ? -14.420 -0.815 14.000 1.00 89.81 100 GLU A CA 1
ATOM 862 C C . GLU A 1 100 ? -15.532 -1.408 13.132 1.00 89.81 100 GLU A C 1
ATOM 864 O O . GLU A 1 100 ? -16.354 -2.191 13.614 1.00 89.81 100 GLU A O 1
ATOM 869 N N . LYS A 1 101 ? -15.530 -1.076 11.835 1.00 91.00 101 LYS A N 1
ATOM 870 C CA . LYS A 1 101 ? -16.547 -1.543 10.890 1.00 91.00 101 LYS A CA 1
ATOM 871 C C . LYS A 1 101 ? -16.425 -3.036 10.586 1.00 91.00 101 LYS A C 1
ATOM 873 O O . LYS A 1 101 ? -17.434 -3.726 10.444 1.00 91.00 101 LYS A O 1
ATOM 878 N N . TYR A 1 102 ? -15.201 -3.546 10.500 1.00 86.94 102 TYR A N 1
ATOM 879 C CA . TYR A 1 102 ? -14.925 -4.903 10.064 1.00 86.94 102 TYR A CA 1
ATOM 880 C C . TYR A 1 102 ? -14.041 -5.635 11.081 1.00 86.94 102 TYR A C 1
ATOM 882 O O . TYR A 1 102 ? -12.816 -5.518 11.092 1.00 86.94 102 TYR A O 1
ATOM 890 N N . LYS A 1 103 ? -14.677 -6.471 11.911 1.00 71.00 103 LYS A N 1
ATOM 891 C CA . LYS A 1 103 ? -14.057 -7.162 13.060 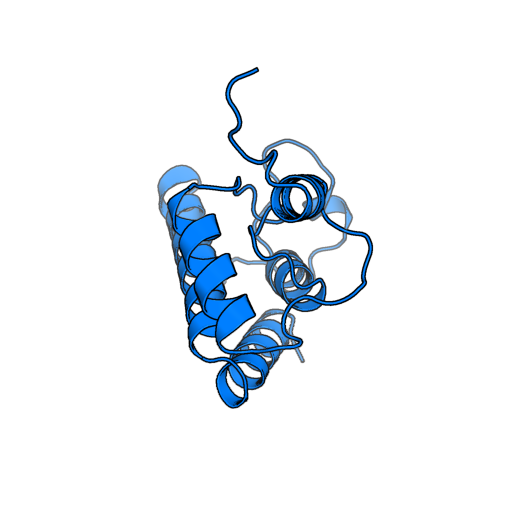1.00 71.00 103 LYS A CA 1
ATOM 892 C C . LYS A 1 103 ? -12.812 -8.018 12.743 1.00 71.00 103 LYS A C 1
ATOM 894 O O . LYS A 1 103 ? -12.095 -8.371 13.673 1.00 71.00 103 LYS A O 1
ATOM 899 N N . LYS A 1 104 ? -12.568 -8.397 11.478 1.00 68.12 104 LYS A N 1
ATOM 900 C CA . LYS A 1 104 ? -11.450 -9.266 11.039 1.00 68.12 104 LYS A CA 1
ATOM 901 C C . LYS A 1 104 ? -10.847 -8.865 9.679 1.00 68.12 104 LYS A C 1
ATOM 903 O O . LYS A 1 104 ? -10.657 -9.715 8.817 1.00 68.12 104 LYS A O 1
ATOM 908 N N . ILE A 1 105 ? -10.567 -7.581 9.446 1.00 67.06 105 ILE A N 1
ATOM 909 C CA . ILE A 1 105 ? -9.865 -7.172 8.207 1.00 67.06 105 ILE A CA 1
ATOM 910 C C . ILE A 1 105 ? -8.352 -7.386 8.274 1.00 67.06 105 ILE A C 1
ATOM 912 O O . ILE A 1 105 ? -7.716 -7.657 7.257 1.00 67.06 105 ILE A O 1
ATOM 916 N N . ILE A 1 106 ? -7.763 -7.240 9.456 1.00 64.31 106 ILE A N 1
ATOM 917 C CA . ILE A 1 106 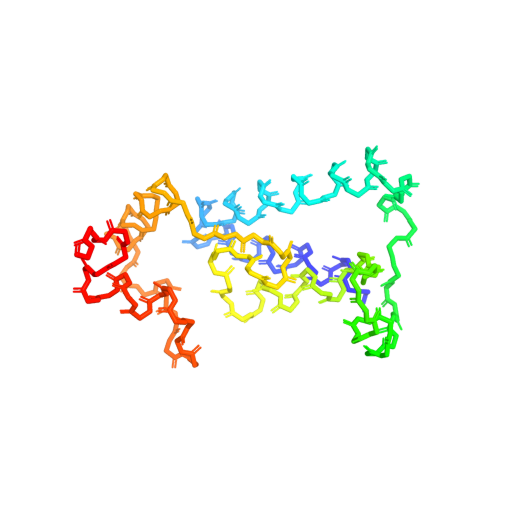? -6.311 -7.201 9.612 1.00 64.31 106 ILE A CA 1
ATOM 918 C C . ILE A 1 106 ? -5.850 -8.597 10.023 1.00 64.31 106 ILE A C 1
ATOM 920 O O . ILE A 1 106 ? -6.116 -9.038 11.137 1.00 64.31 106 ILE A O 1
ATOM 924 N N . GLY A 1 107 ? -5.242 -9.306 9.072 1.00 53.72 107 GLY A N 1
ATOM 925 C CA . GLY A 1 107 ? -4.795 -10.685 9.233 1.00 53.72 107 GLY A CA 1
ATOM 926 C C . GLY A 1 107 ? -3.464 -10.823 9.979 1.00 53.72 107 GLY A C 1
ATOM 927 O O . GLY A 1 107 ? -2.495 -10.116 9.719 1.00 53.72 107 GLY A O 1
ATOM 928 N N . ASP A 1 108 ? -3.457 -11.837 10.827 1.00 46.62 108 ASP A N 1
ATOM 929 C CA . ASP A 1 108 ? -2.495 -12.515 11.705 1.00 46.62 108 ASP A CA 1
ATOM 930 C C . ASP A 1 108 ? -1.153 -12.971 11.069 1.00 46.62 108 ASP A C 1
ATOM 932 O O . ASP A 1 108 ? -0.433 -13.816 11.606 1.00 46.62 108 ASP A O 1
ATOM 936 N N . GLY A 1 109 ? -0.767 -12.397 9.926 1.00 53.44 109 GLY A N 1
ATOM 937 C CA . GLY A 1 109 ? 0.563 -12.583 9.334 1.00 53.44 109 GLY A CA 1
ATOM 938 C C . GLY A 1 109 ? 1.659 -11.842 10.109 1.00 53.44 109 GLY A C 1
ATOM 939 O O . GLY A 1 109 ? 1.362 -11.072 11.013 1.00 53.44 109 GLY A O 1
ATOM 940 N N . LYS A 1 110 ? 2.942 -12.045 9.741 1.00 53.47 110 LYS A N 1
ATOM 941 C CA . LYS A 1 110 ? 4.088 -11.295 10.309 1.00 53.47 110 LYS A CA 1
ATOM 942 C C . LYS A 1 110 ? 3.751 -9.804 10.353 1.00 53.47 110 LYS A C 1
ATOM 944 O O . LYS A 1 110 ? 3.734 -9.157 9.303 1.00 53.47 110 LYS A O 1
ATOM 949 N N . VAL A 1 111 ? 3.463 -9.312 11.554 1.00 60.22 111 VAL A N 1
ATOM 950 C CA . VAL A 1 111 ? 2.918 -7.980 11.765 1.00 60.22 111 VAL A CA 1
ATOM 951 C C . VAL A 1 111 ? 3.986 -6.982 11.335 1.00 60.22 111 VAL A C 1
ATOM 953 O O . VAL A 1 111 ? 5.157 -7.069 11.704 1.00 60.22 111 VAL A O 1
ATOM 956 N N . ASP A 1 112 ? 3.610 -6.087 10.429 1.00 77.50 112 ASP A N 1
ATOM 957 C CA . ASP A 1 112 ? 4.480 -4.988 10.045 1.00 77.50 112 ASP A CA 1
ATOM 958 C C . ASP A 1 112 ? 4.821 -4.155 11.296 1.00 77.50 112 ASP A C 1
ATOM 960 O O . ASP A 1 112 ? 3.946 -3.889 12.110 1.00 77.50 112 ASP A O 1
ATOM 964 N N . LYS A 1 113 ? 6.070 -3.703 11.458 1.00 82.44 113 LYS A N 1
ATOM 965 C CA . LYS A 1 113 ? 6.490 -2.981 12.678 1.00 82.44 113 LYS A CA 1
ATOM 966 C C . LYS A 1 113 ? 5.634 -1.749 12.999 1.00 82.44 113 LYS A C 1
ATOM 968 O O . LYS A 1 113 ? 5.468 -1.428 14.172 1.00 82.44 113 LYS A O 1
ATOM 973 N N . ASP A 1 114 ? 5.106 -1.050 11.990 1.00 85.69 114 ASP A N 1
ATOM 974 C CA . ASP A 1 114 ? 4.213 0.091 12.240 1.00 85.69 114 ASP A CA 1
ATOM 975 C C . ASP A 1 114 ? 2.802 -0.379 12.592 1.00 85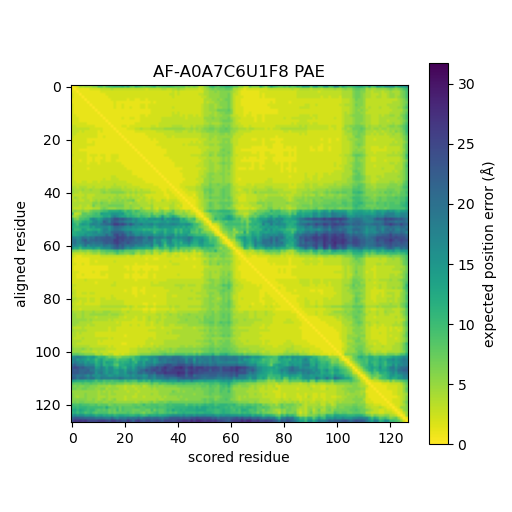.69 114 ASP A C 1
ATOM 977 O O . ASP A 1 114 ? 2.139 0.284 13.381 1.00 85.69 114 ASP A O 1
ATOM 981 N N . MET A 1 115 ? 2.363 -1.532 12.076 1.00 85.94 115 MET A N 1
ATOM 982 C CA . MET A 1 115 ? 1.143 -2.191 12.557 1.00 85.94 115 MET A CA 1
ATOM 983 C C . MET A 1 115 ? 1.284 -2.602 14.028 1.00 85.94 115 MET A C 1
ATOM 985 O O . MET A 1 115 ? 0.402 -2.286 14.813 1.00 85.94 115 MET A O 1
ATOM 989 N N . GLU A 1 116 ? 2.411 -3.194 14.437 1.00 86.38 116 GLU A N 1
ATOM 990 C CA . GLU A 1 116 ? 2.658 -3.551 15.846 1.00 86.38 116 GLU A CA 1
ATOM 991 C C . GLU A 1 116 ? 2.665 -2.312 16.755 1.00 86.38 116 GLU A C 1
ATOM 993 O O . GLU A 1 116 ? 2.089 -2.311 17.841 1.00 86.38 116 GLU A O 1
ATOM 998 N N . ARG A 1 117 ? 3.317 -1.228 16.313 1.00 87.06 117 ARG A N 1
ATOM 999 C CA . ARG A 1 117 ? 3.321 0.054 17.037 1.00 87.06 117 ARG A CA 1
ATOM 1000 C C . ARG A 1 117 ? 1.926 0.662 17.118 1.00 87.06 117 ARG A C 1
ATOM 1002 O O . ARG A 1 117 ? 1.576 1.225 18.149 1.00 87.06 117 ARG A O 1
ATOM 1009 N N . TRP A 1 118 ? 1.131 0.556 16.055 1.00 88.19 118 TRP A N 1
ATOM 1010 C CA . TRP A 1 118 ? -0.260 1.005 16.053 1.00 88.19 118 TRP A CA 1
ATOM 1011 C C . TRP A 1 118 ? -1.109 0.192 17.034 1.00 88.19 118 TRP A C 1
ATOM 1013 O O . TRP A 1 118 ? -1.855 0.785 17.807 1.00 88.19 118 TRP A O 1
ATOM 1023 N N . GLU A 1 119 ? -0.946 -1.133 17.079 1.00 85.50 119 GLU A N 1
ATOM 1024 C CA . GLU A 1 119 ? -1.652 -2.000 18.033 1.00 85.50 119 GLU A CA 1
ATOM 1025 C C . GLU A 1 119 ? -1.336 -1.657 19.492 1.00 85.50 119 GLU A C 1
ATOM 1027 O O . GLU A 1 119 ? -2.227 -1.724 20.337 1.00 85.50 119 GLU A O 1
ATOM 1032 N N . ARG A 1 120 ? -0.096 -1.243 19.782 1.00 86.75 120 ARG A N 1
ATOM 1033 C CA . ARG A 1 120 ? 0.322 -0.777 21.115 1.00 86.75 120 ARG A CA 1
ATOM 1034 C C . ARG A 1 120 ? -0.017 0.690 21.410 1.00 86.75 120 ARG A C 1
ATOM 1036 O O . ARG A 1 120 ? 0.202 1.137 22.529 1.00 86.75 120 ARG A O 1
ATOM 1043 N N . GLY A 1 121 ? -0.536 1.447 20.439 1.00 84.94 121 GLY A N 1
ATOM 1044 C CA . GLY A 1 121 ? -0.800 2.885 20.592 1.00 84.94 121 GLY A CA 1
ATOM 1045 C C . GLY A 1 121 ? 0.458 3.766 20.604 1.00 84.94 121 GLY A C 1
ATOM 1046 O O . GLY A 1 121 ? 0.395 4.927 20.990 1.00 84.94 121 GLY A O 1
ATOM 1047 N N . GLU A 1 122 ? 1.598 3.233 20.166 1.00 87.69 122 GLU A N 1
ATOM 1048 C CA . GLU A 1 122 ? 2.904 3.910 20.147 1.00 87.69 122 GLU A CA 1
ATOM 1049 C C . GLU A 1 122 ? 3.198 4.590 18.800 1.00 87.69 122 GLU A C 1
ATOM 1051 O O . GLU A 1 122 ? 4.181 5.318 18.647 1.00 87.69 122 GLU A O 1
ATOM 1056 N N . LEU A 1 123 ? 2.387 4.323 17.773 1.00 83.56 123 LEU A N 1
ATOM 1057 C CA . LEU A 1 123 ? 2.604 4.894 16.450 1.00 83.56 123 LEU A CA 1
ATOM 1058 C C . LEU A 1 123 ? 2.379 6.415 16.496 1.00 83.56 123 LEU A C 1
ATOM 1060 O O . LEU A 1 123 ? 1.269 6.874 16.747 1.00 83.56 123 LEU A O 1
ATOM 1064 N N . PHE A 1 124 ? 3.435 7.183 16.213 1.00 84.25 124 PHE A N 1
ATOM 1065 C CA . PHE A 1 124 ? 3.492 8.647 16.358 1.00 84.25 124 PHE A CA 1
ATOM 1066 C C . PHE A 1 124 ? 3.442 9.183 17.796 1.00 84.25 124 PHE A C 1
ATOM 1068 O O . PHE A 1 124 ? 3.212 10.382 17.958 1.00 84.25 124 PHE A O 1
ATOM 1075 N N . ALA A 1 125 ? 3.670 8.352 18.817 1.00 77.31 125 ALA A N 1
ATOM 1076 C CA . ALA A 1 125 ? 3.945 8.872 20.152 1.00 77.31 125 ALA A CA 1
ATOM 1077 C C . ALA A 1 125 ? 5.216 9.741 20.103 1.00 77.31 125 ALA A C 1
ATOM 1079 O O . ALA A 1 125 ? 6.204 9.367 19.462 1.00 77.31 125 ALA A O 1
ATOM 1080 N N . GLU A 1 126 ? 5.170 10.921 20.718 1.00 63.62 126 GLU A N 1
ATOM 1081 C CA . GLU A 1 126 ? 6.373 11.723 20.936 1.00 63.62 126 GLU A CA 1
ATOM 1082 C C . GLU A 1 126 ? 7.242 10.972 21.957 1.00 63.62 126 GLU A C 1
ATOM 1084 O O . GLU A 1 126 ? 6.740 10.579 23.010 1.00 63.62 126 GLU A O 1
ATOM 1089 N N . ASN A 1 127 ? 8.494 10.680 21.585 1.00 52.88 127 ASN A N 1
ATOM 1090 C CA . ASN A 1 127 ? 9.476 10.042 22.473 1.00 52.88 127 ASN A CA 1
ATOM 1091 C C . ASN A 1 127 ? 9.820 10.943 23.659 1.00 52.88 127 ASN A C 1
ATOM 1093 O O . ASN A 1 127 ? 9.999 12.159 23.415 1.00 52.88 127 ASN A O 1
#

Sequence (127 aa):
MTWEQYTVFLLESIRIYAPELEQHYYGKIKTFMKWWEEKKGVLVKNYNDYAESKFETAGPDRQPTWRRIARAIEKNDFWMKRLSFSATKRDVEKLNQLKEKYKKIIGDGKVDKDMERWERGELFAEN

pLDDT: mean 84.68, std 13.66, range [46.5, 97.44]

Solvent-accessible surface area (backbone atoms only — not comparable to full-atom values): 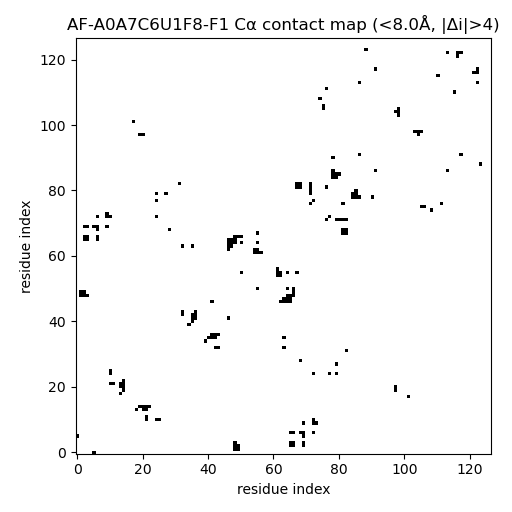7564 Å² total; per-residue (Å²): 132,49,27,54,58,49,32,52,50,52,41,57,57,37,38,78,84,39,49,72,58,27,52,50,52,51,52,52,51,51,52,49,49,51,49,37,33,77,74,68,68,46,50,78,93,71,36,40,61,74,68,55,70,66,56,66,66,56,73,95,76,43,61,71,32,29,51,58,55,30,53,26,60,77,65,64,42,84,58,32,51,84,74,74,42,68,84,47,75,67,57,50,53,52,49,51,55,48,48,71,76,34,89,79,74,81,72,93,56,91,71,50,72,64,56,52,27,46,77,71,66,52,60,87,56,84,129

Mean predicted aligned error: 6.2 Å

Nearest PDB structures (foldseek):
  8xje-assembly1_A  TM=2.923E-01  e=9.976E+00  Campylobacter jejuni

Foldseek 3Di:
DFLLVLLVVLLVVCCVPPVLLSVLLVVVVVVLQVCCCVPPVDHPVNADRDDDVVLQPDDPPNGHHSNLSSVCSVQVVQQSVSSVGDDDPVSLVSVVVSCVVPVPPDDPPPQDPLNVCSVVVNNPDDD

Secondary structure (DSSP, 8-state):
--HHHHHHHHHHHHHHH-HHHHHHHHHHHHHHHHHHHHHH---GGGS-TT--HHHHHSSS-----HHHHHHHHHTT-TT-GGGT----HHHHHHHHHHHHH-TT-S-SSS--HHHHHHHTT-TT---

Radius of gyration: 15.27 Å; Cα contacts (8 Å, |Δi|>4): 110; chains: 1; bounding box: 36×27×42 Å